Protein AF-Q53330-F1 (afdb_monomer)

Nearest PDB structures (foldseek):
  8tsi-assembly1_B  TM=8.257E-01  e=2.463E-01  Caldimonas thermodepolymerans
  8pv3-assembly1_Cg  TM=4.116E-01  e=3.617E+00  Thermochaetoides thermophila DSM 1495
  7vbf-assembly1_A  TM=3.915E-01  e=4.424E+00  Severe acute respiratory syndrome coronavirus 2
  8r6e-assembly1_A  TM=3.977E-01  e=4.424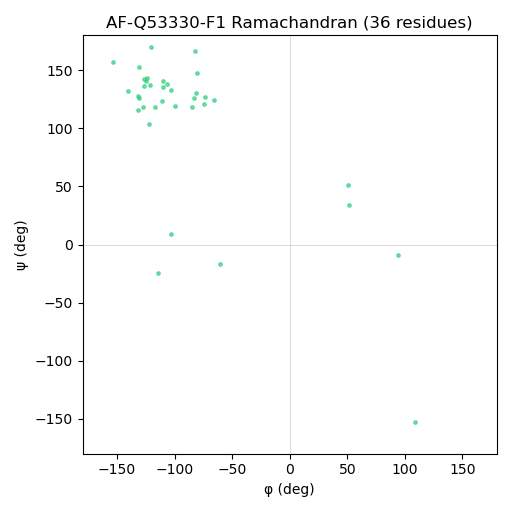E+00  Severe acute respiratory syndrome coronavirus 2
  2fdo-assembly1_A  TM=3.922E-01  e=9.262E+00  Archaeoglobus fulgidus DSM 4304

Solvent-accessible surface area (backbone atoms only — not comparable to full-atom values): 2635 Å² total; per-residue (Å²): 108,51,77,45,71,69,41,64,38,69,45,81,49,101,90,40,82,45,75,78,37,78,61,42,68,52,75,43,57,84,92,65,82,88,86,86,88,132

Foldseek 3Di:
DDWDFQDWDWDQDPVGIDTDDGGDTDDDDPPDDDDDDD

Sequence (38 aa):
MIRVNNVCKKYHTNSGWKTVLKNINFELQKGEKIGISI

Secondary structure (DSSP, 8-state):
-EEEEEEEEEEEETTEEEEEEEEEEEEE-TT-------

Mean predicted aligned error: 3.17 Å

InterPro domains:
  IPR027417 P-loop containing nucleoside triphosphate hydrolase [G3DSA:3.40.50.300] (1-37)
  IPR027417 P-loop containing nucleoside triphosphate hydrolase [SSF52540] (2-36)

Radius of gyration: 13.41 Å; Cα contacts (8 Å, |Δi|>4): 51; chains: 1; bounding box: 30×13×31 Å

Organism: Haemophilus influenzae (NCBI:txid727)

Structure (mmCIF, N/CA/C/O backbone):
data_AF-Q53330-F1
#
_entry.id   AF-Q53330-F1
#
loop_
_atom_site.group_PDB
_atom_site.id
_atom_site.type_symbol
_atom_site.label_atom_id
_atom_site.label_alt_id
_atom_site.label_comp_id
_atom_site.label_asym_id
_atom_site.label_entity_id
_atom_site.label_seq_id
_atom_site.pdbx_PDB_ins_code
_atom_site.Cartn_x
_atom_site.Cartn_y
_atom_site.Cartn_z
_atom_site.occupancy
_atom_site.B_iso_or_equiv
_atom_site.auth_seq_id
_atom_site.auth_comp_id
_atom_site.auth_asym_id
_atom_site.auth_atom_id
_atom_site.pdbx_PDB_model_num
ATOM 1 N N . MET A 1 1 ? -10.950 8.632 7.920 1.00 89.69 1 MET A N 1
ATOM 2 C CA . MET A 1 1 ? -11.051 7.426 7.085 1.00 89.69 1 MET A CA 1
ATOM 3 C C . MET A 1 1 ? -10.022 7.564 5.985 1.00 89.69 1 MET A C 1
ATOM 5 O O . MET A 1 1 ? -10.105 8.519 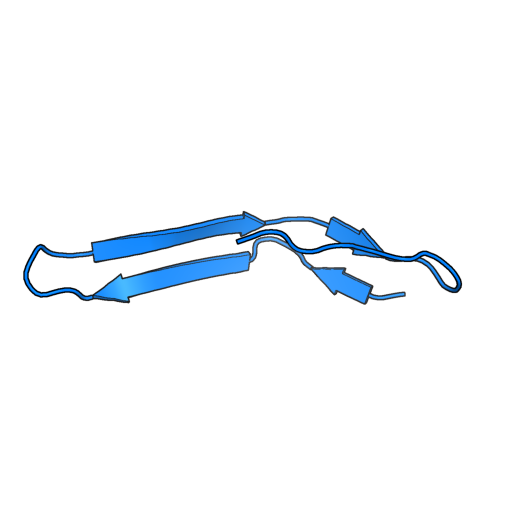5.223 1.00 89.69 1 MET A O 1
ATOM 9 N N . ILE A 1 2 ? -9.022 6.693 5.963 1.00 93.75 2 ILE A N 1
ATOM 10 C CA . ILE A 1 2 ? -8.067 6.601 4.857 1.00 93.75 2 ILE A CA 1
ATOM 11 C C . ILE A 1 2 ? -8.475 5.383 4.043 1.00 93.75 2 ILE A C 1
ATOM 13 O O . ILE A 1 2 ? -8.751 4.335 4.616 1.00 93.75 2 ILE A O 1
ATOM 17 N N . ARG A 1 3 ? -8.539 5.526 2.721 1.00 95.19 3 ARG A N 1
ATOM 18 C CA . ARG A 1 3 ? -8.850 4.431 1.808 1.00 95.19 3 ARG A CA 1
ATOM 19 C C . ARG A 1 3 ? -7.821 4.415 0.697 1.00 95.19 3 ARG A C 1
ATOM 21 O O . ARG A 1 3 ? -7.601 5.425 0.033 1.00 95.19 3 ARG A O 1
ATOM 28 N N . VAL A 1 4 ? -7.196 3.267 0.518 1.00 94.19 4 VAL A N 1
ATOM 29 C CA . VAL A 1 4 ? -6.216 2.999 -0.522 1.00 94.19 4 VAL A CA 1
ATOM 30 C C . VAL A 1 4 ? -6.811 1.917 -1.395 1.00 94.19 4 VAL A C 1
ATOM 32 O O . VAL A 1 4 ? -7.070 0.827 -0.904 1.00 94.19 4 VAL A O 1
ATOM 35 N N . ASN A 1 5 ? -7.026 2.221 -2.672 1.00 96.75 5 ASN A N 1
ATOM 36 C CA . ASN A 1 5 ? -7.611 1.286 -3.623 1.00 96.75 5 ASN A CA 1
ATOM 37 C C . ASN A 1 5 ? -6.705 1.150 -4.844 1.00 96.75 5 ASN A C 1
ATOM 39 O O . ASN A 1 5 ? -6.227 2.148 -5.384 1.00 96.75 5 ASN A O 1
ATOM 43 N N . ASN A 1 6 ? -6.513 -0.086 -5.294 1.00 97.31 6 ASN A N 1
ATOM 44 C CA . ASN A 1 6 ? -5.796 -0.463 -6.508 1.00 97.31 6 ASN A CA 1
ATOM 45 C C . ASN A 1 6 ? -4.395 0.153 -6.650 1.00 97.31 6 ASN A C 1
ATOM 47 O O . ASN A 1 6 ? -3.932 0.433 -7.759 1.00 97.31 6 ASN 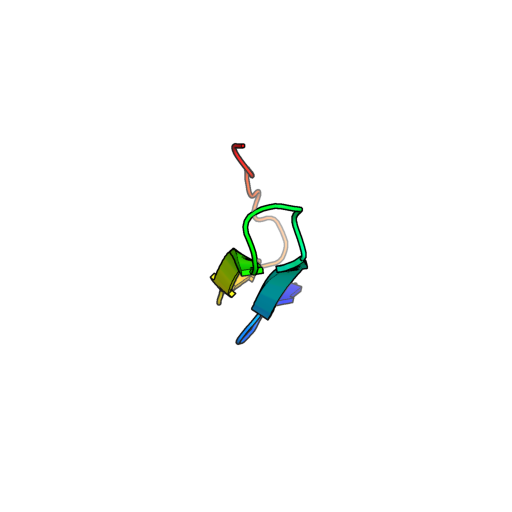A O 1
ATOM 51 N N . VAL A 1 7 ? -3.681 0.348 -5.537 1.00 96.06 7 VAL A N 1
ATOM 52 C CA . VAL A 1 7 ? -2.346 0.948 -5.595 1.00 96.06 7 VAL A CA 1
ATOM 53 C C . VAL A 1 7 ? -1.338 -0.057 -6.134 1.00 96.06 7 VAL A C 1
ATOM 55 O O . VAL A 1 7 ? -1.107 -1.128 -5.569 1.00 96.06 7 VAL A O 1
ATOM 58 N N . CYS A 1 8 ? -0.705 0.326 -7.238 1.00 97.25 8 CYS A N 1
ATOM 59 C CA . CYS A 1 8 ? 0.378 -0.406 -7.872 1.00 97.25 8 CYS A CA 1
ATOM 60 C C . CYS A 1 8 ? 1.614 0.488 -7.952 1.00 97.25 8 CYS A C 1
ATOM 62 O O . CYS A 1 8 ? 1.527 1.657 -8.324 1.00 97.25 8 CYS A O 1
ATOM 64 N N . LYS A 1 9 ? 2.786 -0.069 -7.648 1.00 96.44 9 LYS A N 1
ATOM 65 C CA . LYS A 1 9 ? 4.061 0.636 -7.779 1.00 96.44 9 LYS A CA 1
ATOM 66 C C . LYS A 1 9 ? 5.123 -0.307 -8.316 1.00 96.44 9 LYS A C 1
ATOM 68 O O . LYS A 1 9 ? 5.294 -1.425 -7.826 1.00 96.44 9 LYS A O 1
ATOM 73 N N . LYS A 1 10 ? 5.848 0.178 -9.320 1.00 97.75 10 LYS A N 1
ATOM 74 C CA . LYS A 1 10 ? 7.002 -0.486 -9.919 1.00 97.75 10 LYS A CA 1
ATOM 75 C C . LYS A 1 10 ? 8.161 0.498 -10.009 1.00 97.75 10 LYS A C 1
ATOM 77 O O . LYS A 1 10 ? 7.936 1.703 -10.129 1.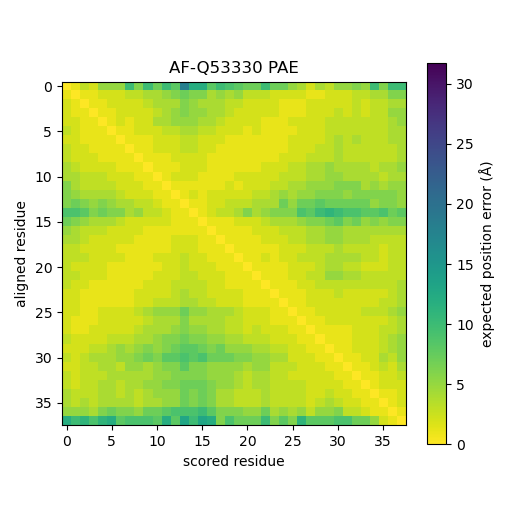00 97.75 10 LYS A O 1
ATOM 82 N N . TYR A 1 11 ? 9.373 -0.032 -9.980 1.00 97.81 11 TYR A N 1
ATOM 83 C CA . TYR A 1 11 ? 10.598 0.696 -10.279 1.00 97.81 11 TYR A CA 1
ATOM 84 C C . TYR A 1 11 ? 11.344 -0.018 -11.397 1.00 97.81 11 TYR A C 1
ATOM 86 O O . TYR A 1 11 ? 11.346 -1.249 -11.451 1.00 97.81 11 TYR A O 1
ATOM 94 N N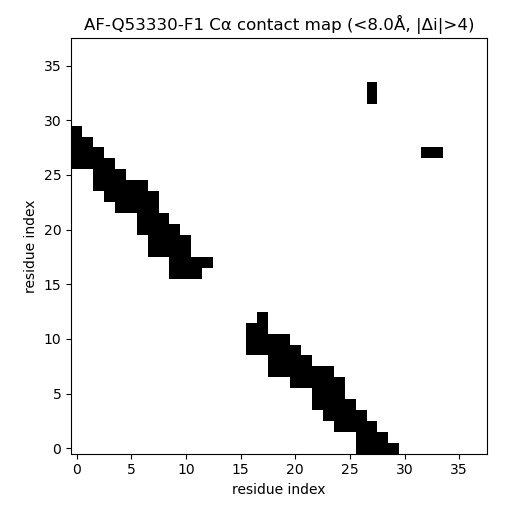 . HIS A 1 12 ? 11.963 0.757 -12.279 1.00 97.00 12 HIS A N 1
ATOM 95 C CA . HIS A 1 12 ? 12.916 0.219 -13.235 1.00 97.00 12 HIS A CA 1
ATOM 96 C C . HIS A 1 12 ? 14.270 0.058 -12.537 1.00 97.00 12 HIS A C 1
ATOM 98 O O . HIS A 1 12 ? 14.740 0.978 -11.870 1.00 97.00 12 HIS A O 1
ATOM 104 N N . THR A 1 13 ? 14.877 -1.113 -12.666 1.00 96.12 13 THR A N 1
ATOM 105 C CA . THR A 1 13 ? 16.207 -1.449 -12.156 1.00 96.12 13 THR A CA 1
ATOM 106 C C . THR A 1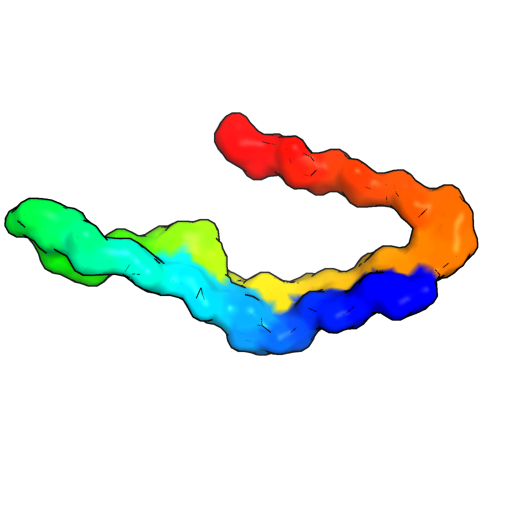 13 ? 17.099 -1.856 -13.326 1.00 96.12 13 THR A C 1
ATOM 108 O O . THR A 1 13 ? 16.622 -2.093 -14.435 1.00 96.12 13 THR A O 1
ATOM 111 N N . ASN A 1 14 ? 18.402 -2.007 -13.081 1.00 96.62 14 ASN A N 1
ATOM 112 C CA . ASN A 1 14 ? 19.341 -2.509 -14.096 1.00 96.62 14 ASN A CA 1
ATOM 113 C C . ASN A 1 14 ? 18.992 -3.932 -14.582 1.00 96.62 14 ASN A C 1
ATOM 115 O O . ASN A 1 14 ? 19.464 -4.357 -15.628 1.00 96.62 14 ASN A O 1
ATOM 119 N N . SER A 1 15 ? 18.160 -4.659 -13.830 1.00 95.31 15 SER A N 1
ATOM 120 C CA . SER A 1 15 ? 17.656 -6.000 -14.143 1.00 95.31 15 SER A CA 1
ATOM 121 C C . SER A 1 15 ? 16.205 -6.015 -14.653 1.00 95.31 15 SER A C 1
ATOM 123 O O . SER A 1 15 ? 15.617 -7.087 -14.785 1.00 95.31 15 SER A O 1
ATOM 125 N N . GLY A 1 16 ? 15.618 -4.847 -14.943 1.00 97.00 16 GLY A N 1
ATOM 126 C CA . GLY A 1 16 ? 14.269 -4.703 -15.494 1.00 97.00 16 GLY A CA 1
ATOM 127 C C . GLY A 1 16 ? 13.247 -4.141 -14.504 1.00 97.00 16 GLY A C 1
ATOM 128 O O . GLY A 1 16 ? 13.562 -3.366 -13.607 1.00 97.00 16 GLY A O 1
ATOM 129 N N . TRP A 1 17 ? 11.970 -4.479 -14.680 1.00 97.75 17 TRP A N 1
ATOM 130 C CA . TRP A 1 17 ? 10.897 -3.931 -13.847 1.00 97.75 17 TRP A CA 1
ATOM 131 C C . TRP A 1 17 ? 10.720 -4.713 -12.547 1.00 97.75 17 TRP A C 1
ATOM 133 O O . TRP A 1 17 ? 10.297 -5.868 -12.556 1.00 97.75 17 TRP A O 1
ATOM 143 N N . LYS A 1 18 ? 10.923 -4.047 -11.408 1.00 97.12 18 LYS A N 1
ATOM 144 C CA . LYS A 1 18 ? 10.601 -4.588 -10.086 1.00 97.12 18 LYS A CA 1
ATOM 145 C C . LYS A 1 18 ? 9.267 -4.035 -9.599 1.00 97.12 18 LYS A C 1
ATOM 147 O O . LYS A 1 18 ? 9.113 -2.829 -9.418 1.00 97.12 18 LYS A O 1
ATOM 152 N N . THR A 1 19 ? 8.300 -4.916 -9.356 1.00 96.88 19 THR A N 1
ATOM 153 C CA . THR A 1 19 ? 7.035 -4.541 -8.706 1.00 96.88 19 THR A CA 1
ATOM 154 C C . THR A 1 19 ? 7.232 -4.529 -7.194 1.00 96.88 19 THR A C 1
ATOM 156 O O . THR A 1 19 ? 7.701 -5.517 -6.642 1.00 96.88 19 THR A O 1
ATOM 159 N N . VAL A 1 20 ? 6.893 -3.418 -6.538 1.00 95.75 20 VAL A N 1
ATOM 160 C CA . VAL A 1 20 ? 7.040 -3.242 -5.079 1.00 95.75 20 VAL A CA 1
ATOM 161 C C . VAL A 1 20 ? 5.705 -3.107 -4.357 1.00 95.75 20 VAL A C 1
ATOM 163 O O . VAL A 1 20 ? 5.617 -3.447 -3.189 1.00 95.75 20 VAL A O 1
ATOM 166 N N . LEU A 1 21 ? 4.655 -2.664 -5.053 1.00 96.44 21 LEU A N 1
ATOM 167 C CA . LEU A 1 21 ? 3.276 -2.725 -4.576 1.00 96.44 21 LEU A CA 1
ATOM 168 C C . LEU A 1 21 ? 2.431 -3.310 -5.704 1.00 96.44 21 LEU A C 1
ATOM 170 O O . LEU A 1 21 ? 2.491 -2.821 -6.837 1.00 96.44 21 LEU A O 1
ATOM 174 N N . LYS A 1 22 ? 1.658 -4.355 -5.410 1.00 96.62 22 LYS A N 1
ATOM 175 C CA . LYS A 1 22 ? 0.796 -5.031 -6.384 1.00 96.62 22 LYS A CA 1
ATOM 176 C C . LYS A 1 22 ? -0.644 -5.005 -5.886 1.00 96.62 22 LYS A C 1
ATOM 178 O O . LYS A 1 22 ? -0.996 -5.793 -5.019 1.00 96.62 22 LYS A O 1
ATOM 183 N N . ASN A 1 23 ? -1.454 -4.127 -6.476 1.00 97.25 23 ASN A N 1
ATOM 184 C CA . ASN A 1 23 ? -2.892 -4.018 -6.232 1.00 97.25 23 ASN A CA 1
ATOM 185 C C . ASN A 1 23 ? -3.271 -3.941 -4.740 1.00 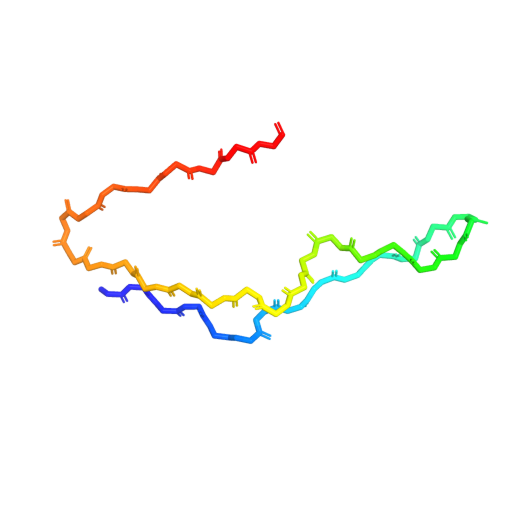97.25 23 ASN A C 1
ATOM 187 O O . ASN A 1 23 ? -4.091 -4.719 -4.249 1.00 97.25 23 ASN A O 1
ATOM 191 N N . ILE A 1 24 ? -2.637 -3.026 -4.007 1.00 95.19 24 ILE A N 1
ATOM 192 C CA . ILE A 1 24 ? -2.889 -2.842 -2.577 1.00 95.19 24 ILE A CA 1
ATOM 193 C C . ILE A 1 24 ? -4.241 -2.155 -2.380 1.00 95.19 24 ILE A C 1
ATOM 195 O O . ILE A 1 24 ? -4.495 -1.097 -2.962 1.00 95.19 24 ILE A O 1
ATOM 199 N N . ASN A 1 25 ? -5.079 -2.774 -1.547 1.00 96.25 25 ASN A N 1
ATOM 200 C CA . ASN A 1 25 ? -6.410 -2.311 -1.176 1.00 96.25 25 ASN A CA 1
ATOM 201 C C . ASN A 1 25 ? -6.549 -2.372 0.352 1.00 96.25 25 ASN A C 1
ATOM 203 O O . ASN A 1 25 ? -6.469 -3.463 0.914 1.00 96.25 25 ASN A O 1
ATOM 207 N N . PHE A 1 26 ? -6.717 -1.233 1.028 1.00 94.12 26 PHE A N 1
ATOM 208 C CA . PHE A 1 26 ? -7.001 -1.202 2.465 1.00 94.12 26 PHE A CA 1
ATOM 209 C C . PHE A 1 26 ? -7.767 0.053 2.886 1.00 94.12 26 PHE A C 1
ATOM 211 O O . PHE A 1 26 ? -7.708 1.102 2.243 1.00 94.12 26 PHE A O 1
ATOM 218 N N . GLU A 1 27 ? -8.454 -0.057 4.017 1.00 95.38 27 GLU A N 1
ATOM 219 C CA . GLU A 1 27 ? -9.179 1.029 4.664 1.00 95.38 27 GLU A CA 1
ATOM 220 C C . GLU A 1 27 ? -8.725 1.150 6.118 1.00 95.38 27 GLU A C 1
ATOM 222 O O . GLU A 1 27 ? -8.455 0.148 6.772 1.00 95.38 27 GLU A O 1
ATOM 227 N N . LEU A 1 28 ? -8.623 2.384 6.606 1.00 96.06 28 LEU A N 1
ATOM 228 C CA . LEU A 1 28 ? -8.308 2.703 7.993 1.00 96.06 28 LEU A CA 1
ATOM 229 C C . LEU A 1 28 ? -9.367 3.658 8.541 1.00 96.06 28 LEU A C 1
ATOM 231 O O . LEU A 1 28 ? -9.527 4.791 8.054 1.00 96.06 28 LEU A O 1
ATOM 235 N N . GLN A 1 29 ? -10.084 3.208 9.563 1.00 96.50 29 GLN A N 1
ATOM 236 C CA . GLN A 1 29 ? -11.115 3.981 10.236 1.00 96.50 29 GLN A CA 1
ATOM 237 C C . GLN A 1 29 ? -10.521 4.923 11.283 1.00 96.50 29 GLN A C 1
ATOM 239 O O . GLN A 1 29 ? -9.344 4.877 11.648 1.00 96.50 29 GLN A O 1
ATOM 244 N N . LYS A 1 30 ? -11.342 5.867 11.746 1.00 95.19 30 LYS A N 1
ATOM 245 C CA . LYS A 1 30 ? -10.916 6.834 12.761 1.00 95.19 30 LYS A CA 1
ATOM 246 C C . LYS A 1 30 ? -10.642 6.101 14.079 1.00 95.19 30 LYS A C 1
ATOM 248 O O . LYS A 1 30 ? -11.536 5.462 14.614 1.00 95.19 30 LYS A O 1
ATOM 253 N N . GLY A 1 31 ? -9.432 6.261 14.612 1.00 95.19 31 GLY A N 1
ATOM 254 C CA . GLY A 1 31 ? -9.008 5.644 15.875 1.00 95.19 31 GLY A CA 1
ATOM 255 C C . GLY A 1 31 ? -8.279 4.307 15.714 1.00 95.19 31 GLY A C 1
ATOM 256 O O . GLY A 1 31 ? -7.695 3.828 16.683 1.00 95.19 31 GLY A O 1
ATOM 257 N N . GLU A 1 32 ? -8.244 3.738 14.508 1.00 94.69 32 GLU A N 1
ATOM 258 C CA . GLU A 1 32 ? -7.486 2.520 14.225 1.00 94.69 32 GLU A CA 1
ATOM 259 C C . GLU A 1 32 ? -5.997 2.817 14.009 1.00 94.69 32 GLU A C 1
ATOM 261 O O . GLU A 1 32 ? -5.612 3.872 13.496 1.00 94.69 32 GLU A O 1
ATOM 266 N N . LYS A 1 33 ? -5.149 1.863 14.406 1.00 93.62 33 LYS A N 1
ATOM 267 C CA . LYS A 1 33 ? -3.699 1.911 14.201 1.00 93.62 33 LYS A CA 1
ATOM 268 C C . LYS A 1 33 ? -3.306 0.872 13.163 1.00 93.62 33 LYS A C 1
ATOM 270 O O . LYS A 1 33 ? -3.811 -0.246 13.186 1.00 93.62 33 LYS A O 1
ATOM 275 N N . ILE A 1 34 ? -2.362 1.230 12.301 1.00 92.19 34 ILE A N 1
ATOM 276 C CA . ILE A 1 34 ? -1.781 0.328 11.308 1.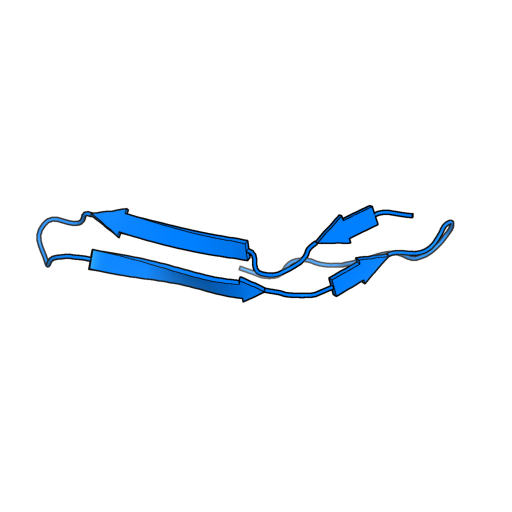00 92.19 34 ILE A CA 1
ATOM 277 C C . ILE A 1 34 ? -0.262 0.302 11.463 1.00 92.19 34 ILE A C 1
ATOM 279 O O . ILE A 1 34 ? 0.360 1.332 11.719 1.00 92.19 34 ILE A O 1
ATOM 283 N N . GLY A 1 35 ? 0.322 -0.885 11.317 1.00 92.06 35 GLY A N 1
ATOM 284 C CA . GLY A 1 35 ? 1.762 -1.082 11.199 1.00 92.06 35 GLY A CA 1
ATOM 285 C C . GLY A 1 35 ? 2.123 -1.428 9.760 1.00 92.06 35 GLY A C 1
ATOM 286 O O . GLY A 1 35 ? 1.430 -2.215 9.118 1.00 92.06 35 GLY A O 1
ATOM 287 N N . ILE A 1 36 ? 3.209 -0.846 9.260 1.00 90.75 36 ILE A N 1
ATOM 288 C CA . ILE A 1 36 ? 3.824 -1.233 7.990 1.00 90.75 36 ILE A CA 1
ATOM 289 C C . ILE A 1 36 ? 5.161 -1.875 8.342 1.00 90.75 36 ILE A C 1
ATOM 291 O O . ILE A 1 36 ? 5.976 -1.249 9.016 1.00 90.75 36 ILE A O 1
ATOM 295 N N . SER A 1 37 ? 5.369 -3.114 7.900 1.00 85.00 37 SER A N 1
ATOM 296 C CA . SER A 1 37 ? 6.641 -3.821 8.052 1.00 85.00 37 SER A CA 1
ATOM 297 C C . SER A 1 37 ? 7.302 -3.956 6.688 1.00 85.00 37 SER A C 1
ATOM 299 O O . SER A 1 37 ? 6.625 -4.287 5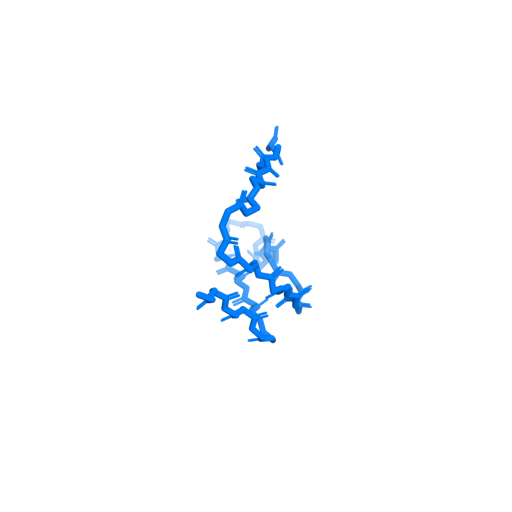.711 1.00 85.00 37 SER A O 1
ATOM 301 N N . ILE A 1 38 ? 8.604 -3.682 6.641 1.00 78.06 38 ILE A N 1
ATOM 302 C CA . ILE A 1 38 ? 9.453 -3.749 5.445 1.00 78.06 38 ILE A CA 1
ATOM 303 C C . ILE A 1 38 ? 10.588 -4.745 5.633 1.00 78.06 38 ILE A C 1
ATOM 305 O O . ILE A 1 38 ? 10.980 -4.957 6.802 1.00 78.06 38 ILE A O 1
#

pLDDT: mean 94.8, std 3.73, range [78.06, 97.81]